Protein AF-A0A960HFV5-F1 (afdb_monomer_lite)

Sequence (95 aa):
GYYGNKSRSVRAANEQVMKSGQYAFRDRRAKKGEFRRLWIQRINAACRLNDISYSRFIAGLNAAGIEVDRKMLADLAVTDAAAFTAVVEQAKAAL

Secondary structure (DSSP, 8-state):
---GGGGT-HHHHHHHHHHHHHHHHHHHHHHHHHHHHHHHHHHHHHHHHTT--HHHHHHHHHHTT----HHHHHHHHHH-HHHHHHHHHHHHHT-

Radius of gyration: 21.08 Å; chains: 1; bounding box: 42×21×57 Å

Foldseek 3Di:
DDDDCCVPPPVNVVVVVVVVVVCVVVVVVVVVVVVLVVLLVLLQVLCVVLVHGSVLLVVLCVLLVNDDDSVVLSVCSPPPSPVNNVSSVSSVVSD

pLDDT: mean 95.03, std 2.92, range [77.81, 98.12]

Structure (mmCIF, N/CA/C/O backbone):
data_AF-A0A960HFV5-F1
#
_entry.id   AF-A0A960HFV5-F1
#
loop_
_atom_site.group_PDB
_atom_site.id
_atom_site.type_symbol
_atom_site.label_atom_id
_atom_site.label_alt_id
_atom_site.label_comp_id
_atom_site.label_asym_id
_atom_site.label_entity_id
_atom_site.label_seq_id
_atom_site.pdbx_PDB_ins_code
_atom_site.Cartn_x
_atom_site.Cartn_y
_atom_site.Cartn_z
_atom_site.occupancy
_atom_site.B_iso_or_equiv
_atom_site.auth_seq_id
_atom_site.auth_comp_id
_atom_site.auth_asym_id
_atom_site.auth_atom_id
_atom_site.pdbx_PDB_model_num
ATOM 1 N N . GLY A 1 1 ? 10.627 -8.223 -25.130 1.00 82.50 1 GLY A N 1
ATOM 2 C CA . GLY A 1 1 ? 11.286 -7.406 -24.092 1.00 82.50 1 GLY A CA 1
ATOM 3 C C . GLY A 1 1 ? 10.958 -5.934 -24.255 1.00 82.50 1 GLY A C 1
ATOM 4 O O . GLY A 1 1 ? 10.182 -5.419 -23.469 1.00 82.50 1 GLY A O 1
ATOM 5 N N . TYR A 1 2 ? 11.466 -5.273 -25.299 1.00 89.75 2 TYR A N 1
ATOM 6 C CA . TYR A 1 2 ? 11.056 -3.914 -25.691 1.00 89.75 2 TYR A CA 1
ATOM 7 C C . TYR A 1 2 ? 10.531 -3.902 -27.134 1.00 89.75 2 TYR A C 1
ATOM 9 O O . TYR A 1 2 ? 10.856 -4.797 -27.908 1.00 89.75 2 TYR A O 1
ATOM 17 N N . TYR A 1 3 ? 9.673 -2.942 -27.485 1.00 94.88 3 TYR A N 1
ATOM 18 C CA . TYR A 1 3 ? 8.988 -2.922 -28.784 1.00 94.88 3 TYR A CA 1
ATOM 19 C C . TYR A 1 3 ? 9.863 -2.344 -29.909 1.00 94.88 3 TYR A C 1
ATOM 21 O O . TYR A 1 3 ? 10.536 -1.326 -29.724 1.00 94.88 3 TYR A O 1
ATOM 29 N N . GLY A 1 4 ? 9.821 -2.968 -31.091 1.00 95.25 4 GLY A N 1
ATOM 30 C CA . GLY A 1 4 ? 10.472 -2.473 -32.308 1.00 95.25 4 GLY A CA 1
ATOM 31 C C . GLY A 1 4 ? 11.983 -2.253 -32.158 1.00 95.25 4 GLY A C 1
ATOM 32 O O . GLY A 1 4 ? 12.685 -3.036 -31.510 1.00 95.25 4 GLY A O 1
ATOM 33 N N . ASN A 1 5 ? 12.488 -1.155 -32.729 1.00 92.06 5 ASN A N 1
ATOM 34 C CA . ASN A 1 5 ? 13.922 -0.836 -32.770 1.00 92.06 5 ASN A CA 1
ATOM 35 C C . ASN A 1 5 ? 14.578 -0.691 -31.392 1.00 92.06 5 ASN A C 1
ATOM 37 O O . ASN A 1 5 ? 15.784 -0.893 -31.280 1.00 92.06 5 ASN A O 1
ATOM 41 N N . LYS A 1 6 ? 13.798 -0.450 -30.334 1.00 92.50 6 LYS A N 1
ATOM 42 C CA . LYS A 1 6 ? 14.280 -0.389 -28.944 1.00 92.50 6 LYS A CA 1
ATOM 43 C C . LYS A 1 6 ? 14.752 -1.738 -28.391 1.00 92.50 6 LYS A C 1
ATOM 45 O O . LYS A 1 6 ? 15.240 -1.801 -27.269 1.00 92.50 6 LYS A O 1
ATOM 50 N N . SER A 1 7 ? 14.575 -2.814 -29.156 1.00 91.69 7 SER A N 1
ATOM 51 C CA . SER A 1 7 ? 15.091 -4.151 -28.845 1.00 91.69 7 SER A CA 1
ATOM 52 C C . SER A 1 7 ? 16.109 -4.680 -29.854 1.00 91.69 7 SER A C 1
ATOM 54 O O . SER A 1 7 ? 16.675 -5.741 -29.622 1.00 91.69 7 SER A O 1
ATOM 56 N N . ARG A 1 8 ? 16.325 -3.972 -30.972 1.00 91.25 8 ARG A N 1
ATOM 57 C CA . ARG A 1 8 ? 17.130 -4.459 -32.106 1.00 91.25 8 ARG A CA 1
ATOM 58 C C . ARG A 1 8 ? 18.325 -3.565 -32.426 1.00 91.25 8 ARG A C 1
ATOM 60 O O . ARG A 1 8 ? 19.379 -4.066 -32.786 1.00 91.25 8 ARG A O 1
ATOM 67 N N . SER A 1 9 ? 18.169 -2.247 -32.301 1.00 95.00 9 SER A N 1
ATOM 68 C CA . SER A 1 9 ? 19.243 -1.281 -32.543 1.00 95.00 9 SER A CA 1
ATOM 69 C C . SER A 1 9 ? 19.945 -0.944 -31.235 1.00 95.00 9 SER A C 1
ATOM 71 O O . SER A 1 9 ? 19.286 -0.536 -30.282 1.00 95.00 9 SER A O 1
ATOM 73 N N . VAL A 1 10 ? 21.277 -1.050 -31.204 1.00 93.69 10 VAL A N 1
ATOM 74 C CA . VAL A 1 10 ? 22.099 -0.758 -30.014 1.00 93.69 10 VAL A CA 1
ATOM 75 C C . VAL A 1 10 ? 21.849 0.659 -29.496 1.00 93.69 10 VAL A C 1
ATOM 77 O O . VAL A 1 10 ? 21.640 0.854 -28.302 1.00 93.69 10 VAL A O 1
ATOM 80 N N . ARG A 1 11 ? 21.784 1.650 -30.393 1.00 94.94 11 ARG A N 1
ATOM 81 C CA . ARG A 1 11 ? 21.547 3.050 -30.016 1.00 94.94 11 ARG A CA 1
ATOM 82 C C . ARG A 1 11 ? 20.190 3.231 -29.330 1.00 94.94 11 ARG A C 1
ATOM 84 O O . ARG A 1 11 ? 20.128 3.729 -28.211 1.00 94.94 11 ARG A O 1
ATOM 91 N N . ALA A 1 12 ? 19.116 2.778 -29.978 1.00 94.38 12 ALA A N 1
ATOM 92 C CA . ALA A 1 12 ? 17.762 2.913 -29.440 1.00 94.38 12 ALA A CA 1
ATOM 93 C C . ALA A 1 12 ? 17.536 2.049 -28.185 1.00 94.38 12 ALA A C 1
ATOM 95 O O . ALA A 1 12 ? 16.772 2.426 -27.295 1.00 94.38 12 ALA A O 1
ATOM 96 N N . ALA A 1 13 ? 18.194 0.891 -28.100 1.00 95.31 13 ALA A N 1
ATOM 97 C CA . ALA A 1 13 ? 18.142 0.021 -26.933 1.00 95.31 13 ALA A CA 1
ATOM 98 C C . ALA A 1 13 ? 18.839 0.659 -25.723 1.00 95.31 13 ALA A C 1
ATOM 100 O O . ALA A 1 13 ? 18.267 0.646 -24.635 1.00 95.31 13 ALA A O 1
ATOM 101 N N . ASN A 1 14 ? 20.010 1.279 -25.904 1.00 95.31 14 ASN A N 1
ATOM 102 C CA . ASN A 1 14 ? 20.738 1.946 -24.821 1.00 95.31 14 ASN A CA 1
ATOM 103 C C . ASN A 1 14 ? 19.917 3.079 -24.186 1.00 95.31 14 ASN A C 1
ATOM 105 O O . ASN A 1 14 ? 19.790 3.139 -22.962 1.00 95.31 14 ASN A O 1
ATOM 109 N N . GLU A 1 15 ? 19.285 3.928 -25.003 1.00 95.62 15 GLU A N 1
ATOM 110 C CA . GLU A 1 15 ? 18.385 4.987 -24.521 1.00 95.62 15 GLU A CA 1
ATOM 111 C C . GLU A 1 15 ? 17.198 4.410 -23.730 1.00 95.62 15 GLU A C 1
ATOM 113 O O . GLU A 1 15 ? 16.845 4.902 -22.653 1.00 95.62 15 GLU A O 1
ATOM 118 N N . GLN A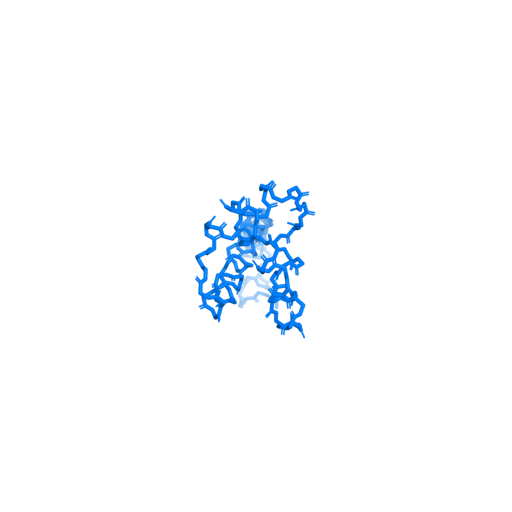 1 16 ? 16.597 3.324 -24.230 1.00 96.81 16 GLN A N 1
ATOM 119 C CA . GLN A 1 16 ? 15.478 2.666 -23.561 1.00 96.81 16 GLN A CA 1
ATOM 120 C C . GLN A 1 16 ? 15.897 2.026 -22.230 1.00 96.81 16 GLN A C 1
ATOM 122 O O . GLN A 1 16 ? 15.161 2.147 -21.253 1.00 96.81 16 GLN A O 1
ATOM 127 N N . VAL A 1 17 ? 17.063 1.377 -22.164 1.00 96.25 17 VAL A N 1
ATOM 128 C CA . VAL A 1 17 ? 17.583 0.751 -20.938 1.00 96.25 17 VAL A CA 1
ATOM 129 C C . VAL A 1 17 ? 17.862 1.803 -19.867 1.00 96.25 17 VAL A C 1
ATOM 131 O O . VAL A 1 17 ? 17.430 1.631 -18.728 1.00 96.25 17 VAL A O 1
ATOM 134 N N . MET A 1 18 ? 18.493 2.922 -20.235 1.00 96.88 18 MET A N 1
ATOM 135 C CA . MET A 1 18 ? 18.746 4.047 -19.326 1.00 96.88 18 MET A CA 1
ATOM 136 C C . MET A 1 18 ? 17.442 4.576 -18.713 1.00 96.88 18 MET A C 1
ATOM 138 O O . MET A 1 18 ? 17.322 4.701 -17.491 1.00 96.88 18 MET A O 1
ATOM 142 N N . LYS A 1 19 ? 16.423 4.813 -19.549 1.00 96.69 19 LYS A N 1
ATOM 143 C CA . LYS A 1 19 ? 15.111 5.296 -19.098 1.00 96.69 19 LYS A CA 1
ATOM 144 C C . LYS A 1 19 ? 14.377 4.269 -18.232 1.00 96.69 19 LYS A C 1
ATOM 146 O O . LYS A 1 19 ? 13.824 4.624 -17.192 1.00 96.69 19 LYS A O 1
ATOM 151 N N . SER A 1 20 ? 14.407 2.994 -18.618 1.00 97.00 20 SER A N 1
ATOM 152 C CA . SER A 1 20 ? 13.857 1.903 -17.808 1.00 97.00 20 SER A CA 1
ATOM 153 C C . SER A 1 20 ? 14.538 1.818 -16.435 1.00 97.00 20 SER A C 1
ATOM 155 O O . SER A 1 20 ? 13.858 1.604 -15.435 1.00 97.00 20 SER A O 1
ATOM 157 N N . GLY A 1 21 ? 15.854 2.047 -16.357 1.00 97.81 21 GLY A N 1
ATOM 158 C CA . GLY A 1 21 ? 16.600 2.095 -15.097 1.00 97.81 21 GLY A CA 1
ATOM 159 C C . GLY A 1 21 ? 16.152 3.234 -14.175 1.00 97.81 21 GLY A C 1
ATOM 160 O O . GLY A 1 21 ? 15.930 3.012 -12.981 1.00 97.81 21 GLY A O 1
ATOM 161 N N . GLN A 1 22 ? 15.941 4.433 -14.730 1.00 97.94 22 GLN A N 1
ATOM 162 C CA . GLN A 1 22 ? 15.415 5.584 -13.984 1.00 97.94 22 GLN A CA 1
ATOM 163 C C . GLN A 1 22 ? 14.017 5.303 -13.415 1.00 97.94 22 GLN A C 1
ATOM 165 O O . GLN A 1 22 ? 13.769 5.551 -12.231 1.00 97.94 22 GLN A O 1
ATOM 170 N N . TYR A 1 23 ? 13.117 4.729 -14.222 1.00 98.12 23 TYR A N 1
ATOM 171 C CA . TYR A 1 23 ? 11.790 4.335 -13.748 1.00 98.12 23 TYR A CA 1
ATOM 172 C C . TYR A 1 23 ? 11.860 3.238 -12.693 1.00 98.12 23 TYR A C 1
ATOM 174 O O . TYR A 1 23 ? 11.255 3.391 -11.639 1.00 98.12 23 TYR A O 1
ATOM 182 N N . ALA A 1 24 ? 12.676 2.201 -12.888 1.00 98.06 24 ALA A N 1
ATOM 183 C CA . ALA A 1 24 ? 12.835 1.143 -11.897 1.00 98.06 24 ALA A CA 1
ATOM 184 C C . ALA A 1 24 ? 13.287 1.688 -10.529 1.00 98.06 24 ALA A C 1
ATOM 186 O O . ALA A 1 24 ? 12.804 1.238 -9.490 1.00 98.06 24 ALA A O 1
ATOM 187 N N . PHE A 1 25 ? 14.189 2.674 -10.503 1.00 97.31 25 PHE A N 1
ATOM 188 C CA . PHE A 1 25 ? 14.611 3.318 -9.260 1.00 97.31 25 PHE A CA 1
ATOM 189 C C . PHE A 1 25 ? 13.477 4.099 -8.583 1.00 97.31 25 PHE A C 1
ATOM 191 O O . PHE A 1 25 ? 13.231 3.909 -7.386 1.00 97.31 25 PHE A O 1
ATOM 198 N N . ARG A 1 26 ? 12.767 4.944 -9.342 1.00 97.62 26 ARG A N 1
ATOM 199 C CA . ARG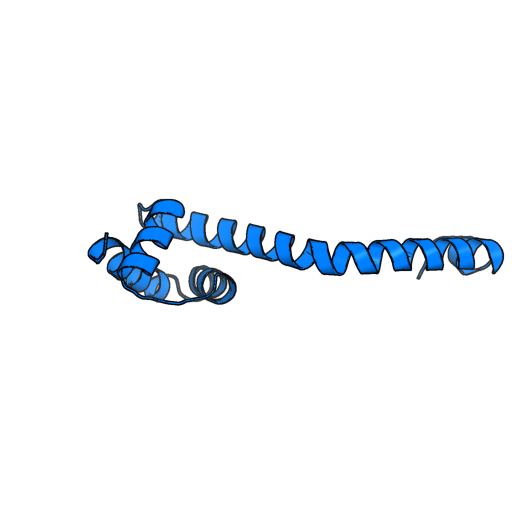 A 1 26 ? 11.608 5.704 -8.849 1.00 97.62 26 ARG A CA 1
ATOM 200 C C . ARG A 1 26 ? 10.512 4.768 -8.336 1.00 97.62 26 ARG A C 1
ATOM 202 O O . ARG A 1 26 ? 10.012 4.947 -7.226 1.00 97.62 26 ARG A O 1
ATOM 209 N N . ASP A 1 27 ? 10.181 3.743 -9.109 1.00 98.06 27 ASP A N 1
ATOM 210 C CA . ASP A 1 27 ? 9.030 2.876 -8.870 1.00 98.06 27 ASP A CA 1
ATOM 211 C C . ASP A 1 27 ? 9.260 1.940 -7.682 1.00 98.06 27 ASP A C 1
ATOM 213 O O . ASP A 1 27 ? 8.327 1.668 -6.935 1.00 98.06 27 ASP A O 1
ATOM 217 N N . ARG A 1 28 ? 10.506 1.541 -7.379 1.00 97.50 28 ARG A N 1
ATOM 218 C CA . ARG A 1 28 ? 10.814 0.851 -6.109 1.00 97.50 28 ARG A CA 1
ATOM 219 C C . ARG A 1 28 ? 10.446 1.685 -4.878 1.00 97.50 28 ARG A C 1
ATOM 221 O O . ARG A 1 28 ? 10.056 1.118 -3.856 1.00 97.50 28 ARG A O 1
ATOM 228 N N . ARG A 1 29 ? 10.572 3.015 -4.954 1.00 96.00 29 ARG A N 1
ATOM 229 C CA . ARG A 1 29 ? 10.152 3.929 -3.879 1.00 96.00 29 ARG A CA 1
ATOM 230 C C . ARG A 1 29 ? 8.635 4.127 -3.896 1.00 96.00 29 ARG A C 1
ATOM 232 O O . ARG A 1 29 ? 8.013 4.019 -2.842 1.00 96.00 29 ARG A O 1
ATOM 239 N N . ALA A 1 30 ? 8.044 4.338 -5.075 1.00 97.06 30 ALA A N 1
ATOM 240 C CA . ALA A 1 30 ? 6.600 4.537 -5.238 1.00 97.06 30 ALA A CA 1
ATOM 241 C C . ALA A 1 30 ? 5.773 3.320 -4.785 1.00 97.06 30 ALA A C 1
ATOM 243 O O . ALA A 1 30 ? 4.819 3.481 -4.023 1.00 97.06 30 ALA A O 1
ATOM 244 N N . LYS A 1 31 ? 6.212 2.102 -5.132 1.00 97.38 31 LYS A N 1
ATOM 245 C CA . LYS A 1 31 ? 5.566 0.822 -4.794 1.00 97.38 31 LYS A CA 1
ATOM 246 C C . LYS A 1 31 ? 5.276 0.677 -3.296 1.00 97.38 31 LYS A C 1
ATOM 248 O O . LYS A 1 31 ? 4.231 0.159 -2.916 1.00 97.38 31 LYS A O 1
ATOM 253 N N . LYS A 1 32 ? 6.158 1.186 -2.425 1.00 95.44 32 LYS A N 1
ATOM 254 C CA . LYS A 1 32 ? 5.941 1.187 -0.963 1.00 95.44 32 LYS A CA 1
ATOM 255 C C . LYS A 1 32 ? 4.717 2.022 -0.564 1.00 95.44 32 LYS A C 1
ATOM 257 O O . LYS A 1 32 ? 3.939 1.611 0.294 1.00 95.44 32 LYS A O 1
ATOM 262 N N . GLY A 1 33 ? 4.538 3.185 -1.190 1.00 97.12 33 GLY A N 1
ATOM 263 C CA . GLY A 1 33 ? 3.387 4.061 -0.969 1.00 97.12 33 GLY A CA 1
ATOM 264 C C . GLY A 1 33 ? 2.103 3.514 -1.591 1.00 97.12 33 GLY A C 1
ATOM 265 O O . GLY A 1 33 ? 1.053 3.569 -0.956 1.00 97.12 33 GLY A O 1
ATOM 266 N N . GLU A 1 34 ? 2.190 2.943 -2.793 1.00 97.75 34 GLU A N 1
ATOM 267 C CA . GLU A 1 34 ? 1.057 2.319 -3.490 1.00 97.75 34 GLU A CA 1
ATOM 268 C C . GLU A 1 34 ? 0.450 1.174 -2.674 1.00 97.75 34 GLU A C 1
ATOM 270 O O . GLU A 1 34 ? -0.754 1.181 -2.418 1.00 97.75 34 GLU A O 1
ATOM 275 N N . PHE A 1 35 ? 1.273 0.250 -2.164 1.00 97.81 35 PHE A N 1
ATOM 276 C CA . PHE A 1 35 ? 0.775 -0.823 -1.298 1.00 97.81 35 PHE A CA 1
ATOM 277 C C . PHE A 1 35 ? 0.186 -0.304 0.002 1.00 97.81 35 PHE A C 1
ATOM 279 O O . PHE A 1 35 ? -0.868 -0.774 0.422 1.00 97.81 35 PHE A O 1
ATOM 286 N N . ARG A 1 36 ? 0.815 0.699 0.624 1.00 96.88 36 ARG A N 1
ATOM 287 C CA . ARG A 1 36 ? 0.262 1.300 1.839 1.00 96.88 36 ARG A CA 1
ATOM 288 C C . ARG A 1 36 ? -1.128 1.886 1.585 1.00 96.88 36 ARG A C 1
ATOM 290 O O . ARG A 1 36 ? -2.013 1.687 2.410 1.00 96.88 36 ARG A O 1
ATOM 297 N N . ARG A 1 37 ? -1.338 2.574 0.457 1.00 97.19 37 ARG A N 1
ATOM 298 C CA . ARG A 1 37 ? -2.662 3.091 0.069 1.00 97.19 37 ARG A CA 1
ATOM 299 C C . ARG A 1 37 ? -3.662 1.956 -0.144 1.00 97.19 37 ARG A C 1
ATOM 301 O O . ARG A 1 37 ? -4.768 2.042 0.377 1.00 97.19 37 ARG A O 1
ATOM 308 N N . LEU A 1 38 ? -3.260 0.890 -0.838 1.00 97.25 38 LEU A N 1
ATOM 309 C CA . LEU A 1 38 ? -4.105 -0.285 -1.058 1.00 97.25 38 LEU A CA 1
ATOM 310 C C . LEU A 1 38 ? -4.537 -0.934 0.264 1.00 97.25 38 LEU A C 1
ATOM 312 O O . LEU A 1 38 ? -5.716 -1.219 0.455 1.00 97.25 38 LEU A O 1
ATOM 316 N N . TRP A 1 39 ? -3.606 -1.133 1.198 1.00 97.75 39 TRP A N 1
ATOM 317 C CA . 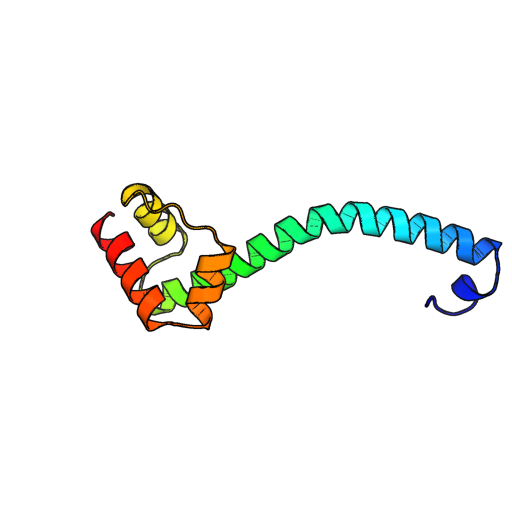TRP A 1 39 ? -3.916 -1.702 2.510 1.00 97.75 39 TRP A CA 1
ATOM 318 C C . TRP A 1 39 ? -4.886 -0.823 3.296 1.00 97.75 39 TRP A C 1
ATOM 320 O O . TRP A 1 39 ? -5.857 -1.330 3.844 1.00 97.75 39 TRP A O 1
ATOM 330 N N . ILE A 1 40 ? -4.681 0.497 3.293 1.00 97.25 40 ILE A N 1
ATOM 331 C CA . ILE A 1 40 ? -5.599 1.440 3.946 1.00 97.25 40 ILE A CA 1
ATOM 332 C C . ILE A 1 40 ? -7.002 1.347 3.340 1.00 97.25 40 ILE A C 1
ATOM 334 O O . ILE A 1 40 ? -7.977 1.345 4.083 1.00 97.25 40 ILE A O 1
ATOM 338 N N . GLN A 1 41 ? -7.119 1.243 2.014 1.00 97.31 41 GLN A N 1
ATOM 339 C CA . GLN A 1 41 ? -8.416 1.103 1.349 1.00 97.31 41 GLN A CA 1
ATOM 340 C C . GLN A 1 41 ? -9.127 -0.195 1.747 1.00 97.31 41 GLN A C 1
ATOM 342 O O . GLN A 1 41 ? -10.310 -0.151 2.079 1.00 97.31 41 GLN A O 1
ATOM 347 N N . ARG A 1 42 ? -8.404 -1.323 1.781 1.00 96.94 42 ARG A N 1
ATOM 348 C CA . ARG A 1 42 ? -8.946 -2.622 2.214 1.00 96.94 42 ARG A CA 1
ATOM 349 C C . ARG A 1 42 ? -9.419 -2.594 3.666 1.00 96.94 42 ARG A C 1
ATOM 351 O O . ARG A 1 42 ? -10.557 -2.958 3.938 1.00 96.94 42 ARG A O 1
ATOM 358 N N . ILE A 1 43 ? -8.582 -2.089 4.574 1.00 97.25 43 ILE A N 1
ATOM 359 C CA . ILE A 1 43 ? -8.932 -1.951 5.995 1.00 97.25 43 ILE A CA 1
ATOM 360 C C . ILE A 1 43 ? -10.138 -1.028 6.147 1.00 97.25 43 ILE A C 1
ATOM 362 O O . ILE A 1 43 ? -11.070 -1.360 6.862 1.00 97.25 43 ILE A O 1
ATOM 366 N N . ASN A 1 44 ? -10.159 0.116 5.455 1.00 97.56 44 ASN A N 1
ATOM 367 C CA . ASN A 1 44 ? -11.278 1.048 5.539 1.00 97.56 44 ASN A CA 1
ATOM 368 C C . ASN A 1 44 ? -12.590 0.390 5.098 1.00 97.56 44 ASN A C 1
ATOM 370 O O . ASN A 1 44 ? -13.586 0.563 5.785 1.00 97.56 44 ASN A O 1
ATOM 374 N N . ALA A 1 45 ? -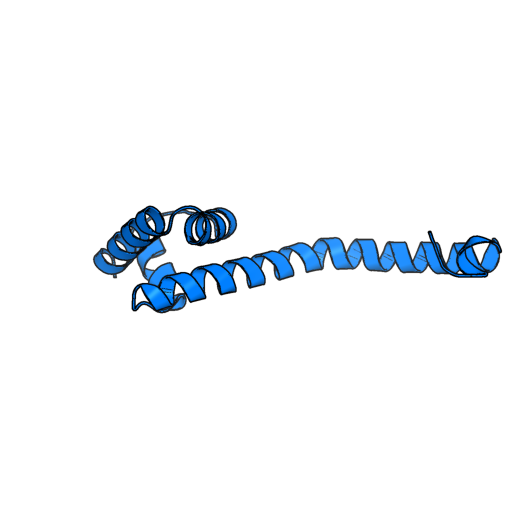12.596 -0.389 4.013 1.00 96.75 45 ALA A N 1
ATOM 375 C CA . ALA A 1 45 ? -13.789 -1.123 3.594 1.00 96.75 45 ALA A CA 1
ATOM 376 C C . ALA A 1 45 ? -14.290 -2.079 4.693 1.00 96.75 45 ALA A C 1
ATOM 378 O O . ALA A 1 45 ? -15.468 -2.039 5.037 1.00 96.75 45 ALA A O 1
ATOM 379 N N . ALA A 1 46 ? -13.397 -2.857 5.311 1.00 96.56 46 ALA A N 1
ATOM 380 C CA . ALA A 1 46 ? -13.756 -3.762 6.403 1.00 96.56 46 ALA A CA 1
ATOM 381 C C . ALA A 1 46 ? -14.206 -3.024 7.678 1.00 96.56 46 ALA A C 1
ATOM 383 O O . ALA A 1 46 ? -15.172 -3.426 8.322 1.00 96.56 46 ALA A O 1
ATOM 384 N N . CYS A 1 47 ? -13.573 -1.899 8.023 1.00 96.81 47 CYS A N 1
ATOM 385 C CA . CYS A 1 47 ? -14.002 -1.043 9.131 1.00 96.81 47 CYS A CA 1
ATOM 386 C C . CYS A 1 47 ? -15.429 -0.516 8.929 1.00 96.81 47 CYS A C 1
ATOM 388 O O . CYS A 1 47 ? -16.200 -0.472 9.884 1.00 96.81 47 CYS A O 1
ATOM 390 N N . ARG A 1 48 ? -15.801 -0.150 7.692 1.00 95.56 48 ARG A N 1
ATOM 391 C CA . ARG A 1 48 ? -17.157 0.331 7.382 1.00 95.56 48 ARG A CA 1
ATOM 392 C C . ARG A 1 48 ? -18.223 -0.737 7.581 1.00 95.56 48 ARG A C 1
ATOM 394 O O . ARG A 1 48 ? -19.317 -0.381 7.991 1.00 95.56 48 ARG A O 1
ATOM 401 N N . LEU A 1 49 ? -17.899 -2.008 7.347 1.00 94.88 49 LEU A N 1
ATOM 402 C CA . LEU A 1 49 ? -18.797 -3.128 7.653 1.00 94.88 49 LEU A CA 1
ATOM 403 C C . LEU A 1 49 ? -18.998 -3.332 9.163 1.00 94.88 49 LEU A C 1
ATOM 405 O O . LEU A 1 49 ? -19.962 -3.965 9.563 1.00 94.88 49 LEU A O 1
ATOM 409 N N . ASN A 1 50 ? -18.097 -2.791 9.984 1.00 94.44 50 ASN A N 1
ATOM 410 C CA . ASN A 1 50 ? -18.133 -2.863 11.443 1.00 94.44 50 ASN A CA 1
ATOM 411 C C . ASN A 1 50 ? -18.493 -1.509 12.087 1.00 94.44 50 ASN A C 1
ATOM 413 O O . ASN A 1 50 ? -18.132 -1.254 13.239 1.00 94.44 50 ASN A O 1
ATOM 417 N N . ASP A 1 51 ? -19.142 -0.612 11.336 1.00 94.94 51 ASP A N 1
ATOM 418 C CA . ASP A 1 51 ? -19.634 0.696 11.794 1.00 94.94 51 ASP A CA 1
ATOM 419 C C . ASP A 1 51 ? -18.576 1.633 12.412 1.00 94.94 51 ASP A C 1
ATOM 421 O O . ASP A 1 51 ? -18.879 2.516 13.219 1.00 94.94 51 ASP A O 1
ATOM 425 N N . ILE A 1 52 ? -17.309 1.507 12.002 1.00 95.88 52 ILE A N 1
ATOM 426 C CA . ILE A 1 52 ? -16.223 2.395 12.437 1.00 95.88 52 ILE A CA 1
ATOM 427 C C . ILE A 1 52 ? -15.480 3.001 11.240 1.00 95.88 52 ILE A C 1
ATOM 429 O O . ILE A 1 52 ? -15.330 2.400 10.178 1.00 95.88 52 ILE A O 1
ATOM 433 N N . SER A 1 53 ? -15.001 4.241 11.381 1.00 96.88 53 SER A N 1
ATOM 434 C CA . SER A 1 53 ? -14.113 4.835 10.377 1.00 96.88 53 SER A CA 1
ATOM 435 C C . SER A 1 53 ? -12.685 4.333 10.569 1.00 96.88 53 SER A C 1
ATOM 437 O O . SER A 1 53 ? -12.233 4.162 11.697 1.00 96.88 53 SER A O 1
ATOM 439 N N . TYR A 1 54 ? -11.925 4.196 9.479 1.00 96.81 54 TYR A N 1
ATOM 440 C CA . TYR A 1 54 ? -10.501 3.845 9.551 1.00 96.81 54 TYR A CA 1
ATOM 441 C C . TYR A 1 54 ? -9.707 4.739 10.525 1.00 96.81 54 TYR A C 1
ATOM 443 O O . TYR A 1 54 ? -8.872 4.247 11.275 1.00 96.81 54 TYR A O 1
ATOM 451 N N . SER A 1 55 ? -9.981 6.049 10.547 1.00 95.69 55 SER A N 1
ATOM 452 C 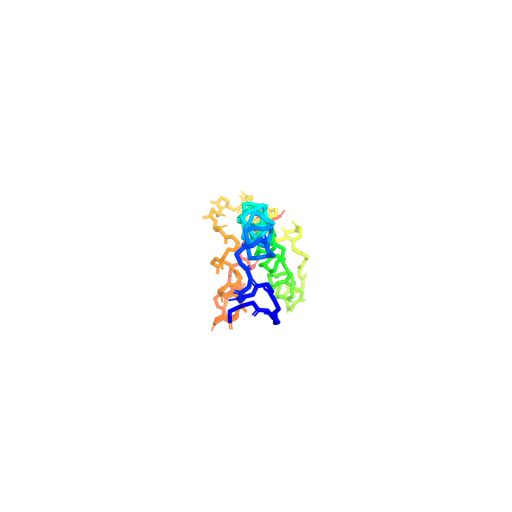CA . SER A 1 55 ? -9.316 6.989 11.460 1.00 95.69 55 SER A CA 1
ATOM 453 C C . SER A 1 55 ? -9.550 6.650 12.932 1.00 95.69 55 SER A C 1
ATOM 455 O O . SER A 1 55 ? -8.590 6.613 13.697 1.00 95.69 55 SER A O 1
ATOM 457 N N . ARG A 1 56 ? -10.804 6.369 13.311 1.00 95.88 56 ARG A N 1
ATOM 458 C CA . ARG A 1 56 ? -11.158 5.977 14.677 1.00 95.88 56 ARG A CA 1
ATOM 459 C C . ARG A 1 56 ? -10.587 4.608 15.008 1.00 95.88 56 ARG A C 1
ATOM 461 O O . ARG A 1 56 ? -9.957 4.473 16.041 1.00 95.88 56 ARG A O 1
ATOM 468 N N . PHE A 1 57 ? -10.693 3.640 14.102 1.00 96.31 57 PHE A N 1
ATOM 469 C CA . PHE A 1 57 ? -10.113 2.312 14.301 1.00 96.31 57 PHE A CA 1
ATOM 470 C C . PHE A 1 57 ? -8.607 2.363 14.607 1.00 96.31 57 PHE A C 1
ATOM 472 O O . PHE A 1 57 ? -8.165 1.779 15.587 1.00 96.31 57 PHE A O 1
ATOM 479 N N . ILE A 1 58 ? -7.819 3.116 13.829 1.00 95.50 58 ILE A N 1
ATOM 480 C CA . ILE A 1 58 ? -6.378 3.272 14.093 1.00 95.50 58 ILE A CA 1
ATOM 481 C C . ILE A 1 58 ? -6.116 3.996 15.419 1.00 95.50 58 ILE A C 1
ATOM 483 O O . ILE A 1 58 ? -5.170 3.643 16.118 1.00 95.50 58 ILE A O 1
ATOM 487 N N . ALA A 1 59 ? -6.929 4.996 15.771 1.00 95.06 59 ALA A N 1
ATOM 488 C CA . ALA A 1 59 ? -6.818 5.662 17.067 1.00 95.06 59 ALA A CA 1
ATOM 489 C C . ALA A 1 59 ? -7.090 4.687 18.225 1.00 95.06 59 ALA A C 1
ATOM 491 O O . ALA A 1 59 ? -6.299 4.638 19.160 1.00 95.06 59 ALA A O 1
ATOM 492 N N . GLY A 1 60 ? -8.136 3.864 18.113 1.00 95.56 60 GLY A N 1
ATOM 493 C CA . GLY A 1 60 ? -8.481 2.833 19.091 1.00 95.56 60 GLY A CA 1
ATOM 494 C C . GLY A 1 60 ? -7.420 1.744 19.220 1.00 95.56 60 GLY A C 1
ATOM 495 O O . GLY A 1 60 ? -7.072 1.367 20.330 1.00 95.56 60 GLY A O 1
ATOM 496 N N . LEU A 1 61 ? -6.817 1.297 18.112 1.00 95.12 61 LEU A N 1
ATOM 497 C CA . LEU A 1 61 ? -5.687 0.360 18.164 1.00 95.12 61 LEU A CA 1
ATOM 498 C C . LEU A 1 61 ? -4.483 0.940 18.914 1.00 95.12 61 LEU A C 1
ATOM 500 O O . LEU A 1 61 ? -3.882 0.249 19.731 1.00 95.12 61 LEU A O 1
ATOM 504 N N . ASN A 1 62 ? -4.150 2.210 18.666 1.00 93.81 62 ASN A N 1
ATOM 505 C CA . ASN A 1 62 ? -3.062 2.878 19.380 1.00 93.81 62 ASN A CA 1
ATOM 506 C C . ASN A 1 62 ? -3.388 3.047 20.873 1.00 93.81 62 ASN A C 1
ATOM 508 O O . ASN A 1 62 ? -2.508 2.852 21.705 1.00 93.81 62 ASN A O 1
ATOM 512 N N . ALA A 1 63 ? -4.635 3.388 21.214 1.00 94.12 63 ALA A N 1
ATOM 513 C CA . ALA A 1 63 ? -5.088 3.508 22.601 1.00 94.12 63 ALA A CA 1
ATOM 514 C C . ALA A 1 63 ? -5.074 2.155 23.334 1.00 94.12 63 ALA A C 1
ATOM 516 O O . ALA A 1 63 ? -4.681 2.087 24.495 1.00 94.12 63 ALA A O 1
ATOM 517 N N . ALA A 1 64 ? -5.411 1.071 22.631 1.00 93.38 64 ALA A N 1
ATOM 518 C CA . ALA A 1 64 ? -5.321 -0.300 23.126 1.00 93.38 64 ALA A CA 1
ATOM 519 C C . ALA A 1 64 ? -3.874 -0.826 23.240 1.00 93.38 64 ALA A C 1
ATOM 521 O O . ALA A 1 64 ? -3.671 -1.934 23.730 1.00 93.38 64 ALA A O 1
ATOM 522 N N . GLY A 1 65 ? -2.868 -0.083 22.756 1.00 91.81 65 GLY A N 1
ATOM 523 C CA . GLY A 1 65 ? -1.471 -0.533 22.716 1.00 91.81 65 GLY A CA 1
ATOM 524 C C . GLY A 1 65 ? -1.205 -1.666 21.716 1.00 91.81 65 GLY A C 1
ATOM 525 O O . GLY A 1 65 ? -0.214 -2.383 21.841 1.00 91.81 65 GLY A O 1
ATOM 526 N N . ILE A 1 66 ? -2.086 -1.854 20.728 1.00 91.31 66 ILE A N 1
ATOM 527 C CA . ILE A 1 66 ? -1.996 -2.936 19.744 1.00 91.31 66 ILE A CA 1
ATOM 528 C C . ILE A 1 66 ? -1.133 -2.479 18.561 1.00 91.31 66 ILE A C 1
ATOM 530 O O . ILE A 1 66 ? -1.589 -1.780 17.652 1.00 91.31 66 ILE A O 1
ATOM 534 N N . GLU A 1 67 ? 0.129 -2.907 18.545 1.00 91.00 67 GLU A N 1
ATOM 535 C CA . GLU A 1 67 ? 1.058 -2.642 17.444 1.00 91.00 67 GLU A CA 1
ATOM 536 C C . GLU A 1 67 ? 0.933 -3.697 16.337 1.00 91.00 67 GLU A C 1
ATOM 538 O O . GLU A 1 67 ? 1.584 -4.740 16.359 1.00 91.00 67 GLU A O 1
ATOM 543 N N . VAL A 1 68 ? 0.098 -3.421 15.330 1.00 88.81 68 VAL A N 1
ATOM 544 C CA . VAL A 1 68 ? -0.052 -4.292 14.151 1.00 88.81 68 VAL A CA 1
ATOM 545 C C . VAL A 1 68 ? 0.165 -3.498 12.869 1.00 88.81 68 VAL A C 1
ATOM 547 O O . VAL A 1 68 ? -0.261 -2.346 12.718 1.00 88.81 68 VAL A O 1
ATOM 550 N N . ASP A 1 69 ? 0.851 -4.114 11.908 1.00 93.12 69 ASP A N 1
ATOM 551 C CA . ASP A 1 69 ? 1.102 -3.489 10.621 1.00 93.12 69 ASP A CA 1
ATOM 552 C C . ASP A 1 69 ? -0.152 -3.481 9.719 1.00 93.12 69 ASP A C 1
ATOM 554 O O . ASP A 1 69 ? -1.101 -4.259 9.837 1.00 93.12 69 ASP A O 1
ATOM 558 N N . ARG A 1 70 ? -0.171 -2.551 8.760 1.00 95.19 70 ARG A N 1
ATOM 559 C CA . ARG A 1 70 ? -1.306 -2.418 7.828 1.00 95.19 70 ARG A CA 1
ATOM 560 C C . ARG A 1 70 ? -1.372 -3.561 6.826 1.00 95.19 70 ARG A C 1
ATOM 562 O O . ARG A 1 70 ? -2.430 -3.799 6.261 1.00 95.19 70 ARG A O 1
ATOM 569 N N . LYS A 1 71 ? -0.248 -4.229 6.570 1.00 95.81 71 LYS A N 1
ATOM 570 C CA . LYS A 1 71 ? -0.198 -5.354 5.642 1.00 95.81 71 LYS A CA 1
ATOM 571 C C . LYS A 1 71 ? -0.976 -6.534 6.220 1.00 95.81 71 LYS A C 1
ATOM 573 O O . LYS A 1 71 ? -1.830 -7.062 5.521 1.00 95.81 71 LYS A O 1
ATOM 578 N N . MET A 1 72 ? -0.711 -6.895 7.473 1.00 95.31 72 MET A N 1
ATOM 579 C CA . MET A 1 72 ? -1.381 -7.981 8.180 1.00 95.31 72 MET A CA 1
ATOM 580 C C . MET A 1 72 ? -2.838 -7.630 8.454 1.00 95.31 72 MET A C 1
ATOM 582 O O . MET A 1 72 ? -3.695 -8.452 8.174 1.00 95.31 72 MET A O 1
ATOM 586 N N . LEU A 1 73 ? -3.153 -6.397 8.876 1.00 95.50 73 LEU A N 1
ATOM 587 C CA . LEU A 1 73 ? -4.553 -5.978 9.046 1.00 95.50 73 LEU A CA 1
ATOM 588 C C . LEU A 1 73 ? -5.353 -6.051 7.738 1.00 95.50 73 LEU A C 1
ATOM 590 O O . LEU A 1 73 ? -6.508 -6.460 7.747 1.00 95.50 73 LEU A O 1
ATOM 594 N N . ALA A 1 74 ? -4.756 -5.652 6.611 1.00 96.44 74 ALA A N 1
ATOM 595 C CA . ALA A 1 74 ? -5.419 -5.722 5.312 1.00 96.44 74 ALA A CA 1
ATOM 596 C C . ALA A 1 74 ? -5.565 -7.153 4.785 1.00 96.44 74 ALA A C 1
ATOM 598 O O . ALA A 1 74 ? -6.467 -7.398 3.988 1.00 96.44 74 ALA A O 1
ATOM 599 N N . ASP A 1 75 ? -4.665 -8.058 5.167 1.00 96.25 75 ASP A N 1
ATOM 600 C CA . ASP A 1 75 ? -4.762 -9.480 4.843 1.00 96.25 75 ASP A CA 1
ATOM 601 C C . ASP A 1 75 ? -5.838 -10.151 5.701 1.00 96.25 75 ASP A C 1
ATOM 603 O O . ASP A 1 75 ? -6.768 -10.732 5.155 1.00 96.25 75 ASP A O 1
ATOM 607 N N . LEU A 1 76 ? -5.792 -9.934 7.020 1.00 95.00 76 LEU A N 1
ATOM 608 C CA . LEU A 1 76 ? -6.782 -10.404 7.990 1.00 95.00 76 LEU A CA 1
ATOM 609 C C . LEU A 1 76 ? -8.200 -9.970 7.610 1.00 95.00 76 LEU A C 1
ATOM 611 O O . LEU A 1 76 ? -9.114 -10.782 7.604 1.00 95.00 76 LEU A O 1
ATOM 615 N N . ALA A 1 77 ? -8.370 -8.707 7.210 1.00 94.12 77 ALA A N 1
ATOM 616 C CA . ALA A 1 77 ? -9.648 -8.170 6.749 1.00 94.12 77 ALA A CA 1
ATOM 617 C C . ALA A 1 77 ? -10.254 -8.932 5.554 1.00 94.12 77 ALA A C 1
ATOM 619 O O . ALA A 1 77 ? -11.459 -8.847 5.332 1.00 94.12 77 ALA A O 1
ATOM 620 N N . VAL A 1 78 ? -9.430 -9.619 4.757 1.00 94.19 78 VAL A N 1
ATOM 621 C CA . VAL A 1 78 ? -9.861 -10.373 3.572 1.00 94.19 78 VAL A CA 1
ATOM 622 C C . VAL A 1 78 ? -9.974 -11.867 3.869 1.00 94.19 78 VAL A C 1
ATOM 624 O O . VAL A 1 78 ? -10.888 -12.510 3.362 1.00 94.19 78 VAL A O 1
ATOM 627 N N . THR A 1 79 ? -9.044 -12.426 4.643 1.00 95.88 79 THR A N 1
ATOM 628 C CA . THR A 1 79 ? -8.955 -13.870 4.893 1.00 95.88 79 THR A CA 1
ATOM 629 C C . THR A 1 79 ? -9.867 -14.331 6.023 1.00 95.88 79 THR A C 1
ATOM 631 O O . THR A 1 79 ? -10.454 -15.404 5.912 1.00 95.88 79 THR A O 1
ATOM 634 N N . ASP A 1 80 ? -10.024 -13.525 7.075 1.00 94.75 80 ASP A N 1
ATOM 635 C CA . ASP A 1 80 ? -10.837 -13.853 8.243 1.00 94.75 80 ASP A CA 1
ATOM 636 C C . ASP A 1 80 ? -11.563 -12.611 8.783 1.00 94.75 80 ASP A C 1
ATOM 638 O O . ASP A 1 80 ? -11.077 -11.850 9.629 1.00 94.75 80 ASP A O 1
ATOM 642 N N . ALA A 1 81 ? -12.789 -12.427 8.293 1.00 93.38 81 ALA A N 1
ATOM 643 C CA . ALA A 1 81 ? -13.649 -11.332 8.717 1.00 93.38 81 ALA A CA 1
ATOM 644 C C . ALA A 1 81 ? -14.048 -11.426 10.203 1.00 93.38 81 ALA A C 1
ATOM 646 O O . ALA A 1 81 ? -14.249 -10.389 10.840 1.00 93.38 81 ALA A O 1
ATOM 647 N N . ALA A 1 82 ? -14.151 -12.633 10.772 1.00 94.44 82 ALA A N 1
ATOM 648 C CA . ALA A 1 82 ? -14.539 -12.816 12.169 1.00 94.44 82 ALA A CA 1
ATOM 649 C C . ALA A 1 82 ? -13.410 -12.366 13.105 1.00 94.44 82 ALA A C 1
ATOM 651 O O . ALA A 1 82 ? -13.646 -11.589 14.034 1.00 94.44 82 ALA A O 1
ATOM 652 N N . ALA A 1 83 ? -12.170 -12.761 12.807 1.00 94.56 83 ALA A N 1
ATOM 653 C CA . ALA A 1 83 ? -10.999 -12.291 13.539 1.00 94.56 83 ALA A CA 1
ATOM 654 C C . ALA A 1 83 ? -10.812 -10.771 13.407 1.00 94.56 83 ALA A C 1
ATOM 656 O O . ALA A 1 83 ? -10.557 -10.095 14.405 1.00 94.56 83 ALA A O 1
ATOM 657 N N . PHE A 1 84 ? -10.998 -10.201 12.208 1.00 95.88 84 PHE A N 1
ATOM 658 C CA . PHE A 1 84 ? -10.940 -8.746 12.028 1.00 95.88 84 PHE A CA 1
ATOM 659 C C . PHE A 1 84 ? -12.001 -8.018 12.868 1.00 95.88 84 PHE A C 1
ATOM 661 O O . PHE A 1 84 ? -11.69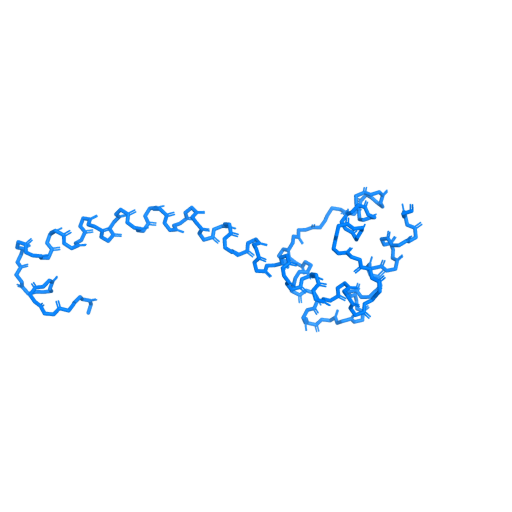8 -7.002 13.492 1.00 95.88 84 PHE A O 1
ATOM 668 N N . THR A 1 85 ? -13.220 -8.558 12.939 1.00 95.69 85 THR A N 1
ATOM 669 C CA . THR A 1 85 ? -14.306 -8.011 13.769 1.00 95.69 85 THR A CA 1
ATOM 670 C C . THR A 1 85 ? -13.918 -7.990 15.248 1.00 95.69 85 THR A C 1
ATOM 672 O O . THR A 1 85 ? -14.067 -6.963 15.904 1.00 95.69 85 THR A O 1
ATOM 675 N N . ALA A 1 86 ? -13.320 -9.068 15.767 1.00 94.69 86 ALA A N 1
ATOM 676 C CA . ALA A 1 86 ? -12.849 -9.114 17.154 1.00 94.69 86 ALA A CA 1
ATOM 677 C C . ALA A 1 86 ? -11.790 -8.036 17.458 1.00 94.69 86 ALA A C 1
ATOM 679 O O . ALA A 1 86 ? -11.802 -7.430 18.530 1.00 94.69 86 ALA A O 1
ATOM 680 N N . VAL A 1 87 ? -10.896 -7.756 16.505 1.00 94.25 87 VAL A N 1
ATOM 681 C CA . VAL A 1 87 ? -9.905 -6.673 16.624 1.00 94.25 87 VAL A CA 1
ATOM 682 C C . VAL A 1 87 ? -10.579 -5.298 16.598 1.00 94.25 87 VAL A C 1
ATOM 684 O O . VAL A 1 87 ? -10.181 -4.399 17.338 1.00 94.25 87 VAL A O 1
ATOM 687 N N . VAL A 1 88 ? -11.612 -5.119 15.771 1.00 95.44 88 VAL A N 1
ATOM 688 C CA . VAL A 1 88 ? -12.398 -3.878 15.739 1.00 95.44 88 VAL A CA 1
ATOM 689 C C . VAL A 1 88 ? -13.105 -3.632 17.068 1.00 95.44 88 VAL A C 1
ATOM 691 O O . VAL A 1 88 ? -13.078 -2.503 17.551 1.00 95.44 88 VAL A O 1
ATOM 694 N N . GLU A 1 89 ? -13.683 -4.659 17.685 1.00 95.25 89 GLU A N 1
ATOM 695 C CA . GLU A 1 89 ? -14.335 -4.522 18.989 1.00 95.25 89 GLU A CA 1
ATOM 696 C C . GLU A 1 89 ? -13.339 -4.157 20.098 1.00 95.25 89 GLU A C 1
ATOM 698 O O . GLU A 1 89 ? -13.615 -3.260 20.893 1.00 95.25 89 GLU A O 1
ATOM 703 N N . GLN A 1 90 ? -12.134 -4.739 20.100 1.00 94.12 90 GLN A N 1
ATOM 704 C CA . GLN A 1 90 ? -11.064 -4.311 21.015 1.00 94.12 90 GLN A CA 1
ATOM 705 C C . GLN A 1 90 ? -10.677 -2.842 20.800 1.00 94.12 90 GLN A C 1
ATOM 707 O O . GLN A 1 90 ? -10.536 -2.088 21.761 1.00 94.12 90 GLN A O 1
ATOM 712 N N . ALA A 1 91 ? -10.553 -2.411 19.541 1.00 94.50 91 ALA A N 1
ATOM 713 C CA . ALA A 1 91 ? -10.254 -1.019 19.219 1.00 94.50 91 ALA A CA 1
ATOM 714 C C . ALA A 1 91 ? -11.386 -0.063 19.636 1.00 94.50 91 ALA A C 1
ATOM 716 O O . ALA A 1 91 ? -11.102 1.053 20.060 1.00 94.50 91 ALA A O 1
ATOM 717 N N . LYS A 1 92 ? -12.656 -0.476 19.528 1.00 93.94 92 LYS A N 1
ATOM 718 C CA . LYS A 1 92 ? -13.812 0.300 20.007 1.00 93.94 92 LYS A CA 1
ATOM 719 C C . LYS A 1 92 ? -13.848 0.398 21.530 1.00 93.94 92 LYS A C 1
ATOM 721 O O . LYS A 1 92 ? -14.205 1.449 22.037 1.00 93.94 92 LYS A O 1
ATOM 726 N N . ALA A 1 93 ? -13.489 -0.670 22.240 1.00 94.00 93 ALA A N 1
ATOM 727 C CA . ALA A 1 93 ? -13.487 -0.696 23.701 1.00 94.00 93 ALA A CA 1
ATOM 728 C C . ALA A 1 93 ? -12.397 0.197 24.323 1.00 94.00 93 ALA A C 1
ATOM 730 O O . ALA A 1 93 ? -12.544 0.633 25.460 1.00 94.00 93 ALA A O 1
ATOM 731 N N . ALA A 1 94 ? -11.311 0.454 23.590 1.00 91.69 94 ALA A N 1
ATOM 732 C CA . ALA A 1 94 ? -10.207 1.311 24.027 1.00 91.69 94 ALA A CA 1
ATOM 733 C C . ALA A 1 94 ? -10.344 2.790 23.611 1.00 91.69 94 ALA A C 1
ATOM 735 O O . ALA A 1 94 ? -9.480 3.598 23.954 1.00 91.69 94 ALA A O 1
ATOM 736 N N . LEU A 1 95 ? -11.377 3.125 22.830 1.00 77.81 95 LEU A N 1
ATOM 737 C CA . LEU A 1 95 ? -11.705 4.478 22.358 1.00 77.81 95 LEU A CA 1
ATOM 738 C C . LEU A 1 95 ? -12.552 5.236 23.382 1.00 77.81 95 LEU A C 1
ATOM 740 O O . LEU A 1 95 ? -12.314 6.459 23.503 1.00 77.81 95 LEU A O 1
#